Protein AF-F0GL49-F1 (afdb_monomer_lite)

Structure (mmCIF, N/CA/C/O backbone):
data_AF-F0GL49-F1
#
_entry.id   AF-F0GL49-F1
#
loop_
_atom_site.group_PDB
_atom_site.id
_atom_site.type_symbol
_atom_site.label_atom_id
_atom_site.label_alt_id
_atom_site.label_comp_id
_atom_site.label_asym_id
_atom_site.label_entity_id
_atom_site.label_seq_id
_atom_site.pdbx_PDB_ins_code
_atom_site.Cartn_x
_atom_site.Cartn_y
_atom_site.Cartn_z
_atom_site.occupancy
_atom_site.B_iso_or_equiv
_atom_site.auth_seq_id
_atom_site.auth_comp_id
_atom_site.auth_asym_id
_atom_site.auth_atom_id
_atom_site.pdbx_PDB_model_num
ATOM 1 N N . MET A 1 1 ? 7.630 8.289 -16.698 1.00 80.69 1 MET A N 1
ATOM 2 C CA . MET A 1 1 ? 6.523 9.088 -16.116 1.00 80.69 1 MET A CA 1
ATOM 3 C C . MET A 1 1 ? 5.480 8.216 -15.420 1.00 80.69 1 MET A C 1
ATOM 5 O O . MET A 1 1 ? 5.215 8.465 -14.253 1.00 80.69 1 MET A O 1
ATOM 9 N N . LEU A 1 2 ? 4.941 7.176 -16.074 1.00 87.12 2 LEU A N 1
ATOM 10 C CA . LEU A 1 2 ? 3.920 6.289 -15.486 1.00 87.12 2 LEU A CA 1
ATOM 11 C C . LEU A 1 2 ? 4.329 5.676 -14.140 1.00 87.12 2 LEU A C 1
ATOM 13 O O . LEU A 1 2 ? 3.555 5.740 -13.193 1.00 87.12 2 LEU A O 1
ATOM 17 N N . ALA A 1 3 ? 5.555 5.157 -14.028 1.00 90.38 3 ALA A N 1
ATOM 18 C CA . ALA A 1 3 ? 6.050 4.597 -12.770 1.00 90.38 3 ALA A CA 1
ATOM 19 C C . ALA A 1 3 ? 6.039 5.621 -11.620 1.00 90.38 3 ALA A C 1
ATOM 21 O O . ALA A 1 3 ? 5.634 5.294 -10.515 1.00 90.38 3 ALA A O 1
ATOM 22 N N . ALA A 1 4 ? 6.408 6.880 -11.884 1.00 94.50 4 ALA A N 1
ATOM 23 C CA . ALA A 1 4 ? 6.395 7.928 -10.864 1.00 94.50 4 ALA A CA 1
ATOM 24 C C . ALA A 1 4 ? 4.967 8.253 -10.396 1.00 94.50 4 ALA A C 1
ATOM 26 O O . ALA A 1 4 ? 4.728 8.383 -9.199 1.00 94.50 4 ALA A O 1
ATOM 27 N N . ILE A 1 5 ? 4.007 8.324 -11.324 1.00 95.69 5 ILE A N 1
ATOM 28 C CA . ILE A 1 5 ? 2.584 8.512 -10.997 1.00 95.69 5 ILE A CA 1
ATOM 29 C C . ILE A 1 5 ? 2.079 7.339 -10.148 1.00 95.69 5 ILE A C 1
ATOM 31 O O . ILE A 1 5 ? 1.444 7.550 -9.117 1.00 95.69 5 ILE A O 1
ATOM 35 N N . ALA A 1 6 ? 2.412 6.109 -10.543 1.00 95.38 6 ALA A N 1
ATOM 36 C CA . ALA A 1 6 ? 2.057 4.905 -9.803 1.00 95.38 6 ALA A CA 1
ATOM 37 C C . ALA A 1 6 ? 2.627 4.916 -8.373 1.00 95.38 6 ALA A C 1
ATOM 39 O O . ALA A 1 6 ? 1.925 4.563 -7.424 1.00 95.38 6 ALA A O 1
ATOM 40 N N . THR A 1 7 ? 3.854 5.411 -8.195 1.00 95.00 7 THR A N 1
ATOM 41 C CA . THR A 1 7 ? 4.456 5.601 -6.870 1.00 95.00 7 THR A CA 1
ATOM 42 C C . THR A 1 7 ? 3.675 6.603 -6.020 1.00 95.00 7 THR A C 1
ATOM 44 O O . THR A 1 7 ? 3.438 6.335 -4.845 1.00 95.00 7 THR A O 1
ATOM 47 N N . PHE A 1 8 ? 3.215 7.727 -6.578 1.00 97.12 8 PHE A N 1
ATOM 48 C CA . PHE A 1 8 ? 2.397 8.683 -5.818 1.00 97.12 8 PHE A CA 1
ATOM 49 C C . PHE A 1 8 ? 1.040 8.105 -5.405 1.00 97.12 8 PHE A C 1
ATOM 51 O O . PHE A 1 8 ? 0.607 8.331 -4.275 1.00 97.12 8 PHE A O 1
ATOM 58 N N . ILE A 1 9 ? 0.403 7.315 -6.274 1.00 97.50 9 ILE A N 1
ATOM 59 C CA . ILE A 1 9 ? -0.832 6.587 -5.939 1.00 97.50 9 ILE A CA 1
ATOM 60 C C . ILE A 1 9 ? -0.577 5.630 -4.767 1.00 97.50 9 ILE A C 1
ATOM 62 O O . ILE A 1 9 ? -1.347 5.613 -3.806 1.00 97.50 9 ILE A O 1
ATOM 66 N N . MET A 1 10 ? 0.536 4.894 -4.802 1.00 97.44 10 MET A N 1
ATOM 67 C CA . MET A 1 10 ? 0.930 3.993 -3.720 1.00 97.44 10 MET A CA 1
ATOM 68 C C . MET A 1 10 ? 1.159 4.749 -2.401 1.00 97.44 10 MET A C 1
ATOM 70 O O . MET A 1 10 ? 0.618 4.348 -1.375 1.00 97.44 10 MET A O 1
ATOM 74 N N . LEU A 1 11 ? 1.906 5.861 -2.417 1.00 98.00 11 LEU A N 1
ATOM 75 C CA . LEU A 1 11 ? 2.169 6.685 -1.227 1.00 98.00 11 LEU A CA 1
ATOM 76 C C . LEU A 1 11 ? 0.880 7.265 -0.625 1.00 98.00 11 LEU A C 1
ATOM 78 O O . LEU A 1 11 ? 0.696 7.225 0.592 1.00 98.00 11 LEU A O 1
ATOM 82 N N . GLY A 1 12 ? -0.034 7.748 -1.470 1.00 97.69 12 GLY A N 1
ATOM 83 C CA . GLY A 1 12 ? -1.365 8.179 -1.040 1.00 97.69 12 GLY A CA 1
ATOM 84 C C . GLY A 1 12 ? -2.163 7.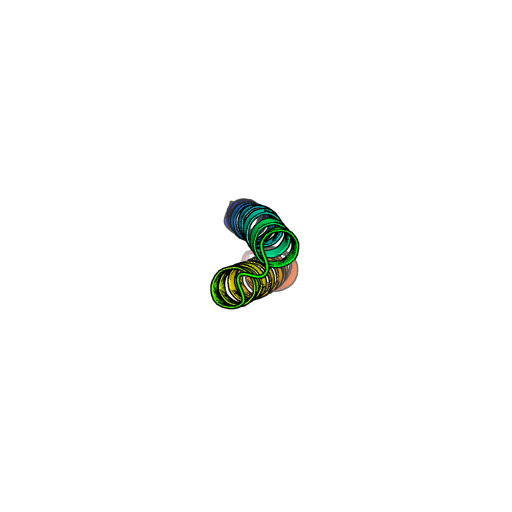033 -0.411 1.00 97.69 12 GLY A C 1
ATOM 85 O O . GLY A 1 12 ? -2.748 7.202 0.656 1.00 97.69 12 GLY A O 1
ATOM 86 N N . GLY A 1 13 ? -2.120 5.841 -1.014 1.00 97.69 13 GLY A N 1
ATOM 87 C CA . GLY A 1 13 ? -2.739 4.632 -0.469 1.00 97.69 13 GLY A CA 1
ATOM 88 C C . GLY A 1 13 ? -2.201 4.239 0.907 1.00 97.69 13 GLY A C 1
ATOM 89 O O . GLY A 1 13 ? -2.988 3.912 1.793 1.00 97.69 13 GLY A O 1
ATOM 90 N N . ILE A 1 14 ? -0.884 4.342 1.122 1.00 98.31 14 ILE A N 1
ATOM 91 C CA . ILE A 1 14 ? -0.252 4.123 2.435 1.00 98.31 14 ILE A CA 1
ATOM 92 C C . ILE A 1 14 ? -0.795 5.117 3.462 1.00 98.31 14 ILE A C 1
ATOM 94 O O . ILE A 1 14 ? -1.199 4.706 4.548 1.00 98.31 14 ILE A O 1
ATOM 98 N N . ALA A 1 15 ? -0.862 6.406 3.120 1.00 98.44 15 ALA A N 1
ATOM 99 C CA . ALA A 1 15 ? -1.386 7.426 4.025 1.00 98.44 15 ALA A CA 1
ATO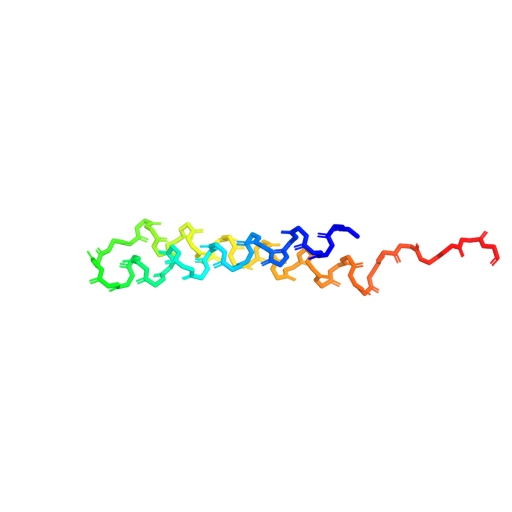M 100 C C . ALA A 1 15 ? -2.853 7.156 4.414 1.00 98.44 15 ALA A C 1
ATOM 102 O O . ALA A 1 15 ? -3.204 7.230 5.592 1.00 98.44 15 ALA A O 1
ATOM 103 N N . VAL A 1 16 ? -3.694 6.780 3.445 1.00 98.38 16 VAL A N 1
ATOM 104 C CA . VAL A 1 16 ? -5.111 6.445 3.673 1.00 98.38 16 VAL A CA 1
ATOM 105 C C . VAL A 1 16 ? -5.267 5.152 4.480 1.00 98.38 16 VAL A C 1
ATOM 107 O O . VAL A 1 16 ? -6.108 5.095 5.375 1.00 98.38 16 VAL A O 1
ATOM 110 N N . ALA A 1 17 ? -4.443 4.132 4.229 1.00 98.38 17 ALA A N 1
ATOM 111 C CA . ALA A 1 17 ? -4.469 2.886 4.992 1.00 98.38 17 ALA A CA 1
ATOM 112 C C . ALA A 1 17 ? -4.060 3.112 6.453 1.00 98.38 17 ALA A C 1
ATOM 114 O O . ALA A 1 17 ? -4.732 2.621 7.357 1.00 98.38 17 ALA A O 1
ATOM 115 N N . ILE A 1 18 ? -3.004 3.900 6.690 1.00 98.31 18 ILE A N 1
ATOM 116 C CA . ILE A 1 18 ? -2.586 4.298 8.041 1.00 98.31 18 ILE A CA 1
ATOM 117 C C . ILE A 1 18 ? -3.712 5.070 8.727 1.00 98.31 18 ILE A C 1
ATOM 119 O O . ILE A 1 18 ? -4.062 4.746 9.856 1.00 98.31 18 ILE A O 1
ATOM 123 N N . HIS A 1 19 ? -4.322 6.042 8.044 1.00 98.12 19 HIS A N 1
ATOM 124 C CA . HIS A 1 19 ? -5.477 6.761 8.578 1.00 98.12 19 HIS A CA 1
ATOM 125 C C . HIS A 1 19 ? -6.609 5.796 8.965 1.00 98.12 19 HIS A C 1
ATOM 127 O O . HIS A 1 19 ? -7.125 5.870 10.075 1.00 98.12 19 HIS A O 1
ATOM 133 N N . GLY A 1 20 ? -6.942 4.838 8.100 1.00 97.75 20 GLY A N 1
ATOM 134 C CA . GLY A 1 20 ? -7.959 3.837 8.401 1.00 97.75 20 GLY A CA 1
ATOM 135 C C . GLY A 1 20 ? -7.635 2.985 9.628 1.00 97.75 20 GLY A C 1
ATOM 136 O O . GLY A 1 20 ? -8.511 2.760 10.454 1.00 97.75 20 GLY A O 1
ATOM 137 N N . LEU A 1 21 ? -6.378 2.568 9.788 1.00 98.06 21 LEU A N 1
ATOM 138 C CA . LEU A 1 21 ? -5.936 1.798 10.955 1.00 98.06 21 LEU A CA 1
ATOM 139 C C . LEU A 1 21 ? -5.956 2.630 12.246 1.00 98.06 21 LEU A C 1
ATOM 141 O O . LEU A 1 21 ? -6.281 2.099 13.302 1.00 98.06 21 LEU A O 1
ATOM 145 N N . LEU A 1 22 ? -5.626 3.923 12.172 1.00 98.38 22 LEU A N 1
ATOM 146 C CA . LEU A 1 22 ? -5.600 4.816 13.337 1.00 98.38 22 LEU A CA 1
ATOM 147 C C . LEU A 1 22 ? -6.997 5.153 13.869 1.00 98.38 22 LEU A C 1
ATOM 149 O O . LEU A 1 22 ? -7.144 5.389 15.066 1.00 98.38 22 LEU A O 1
ATOM 153 N N . PHE A 1 23 ? -8.000 5.195 12.993 1.00 98.19 23 PHE A N 1
ATOM 154 C CA . PHE A 1 23 ? -9.369 5.590 13.340 1.00 98.19 23 PHE A CA 1
ATOM 155 C C . PHE A 1 23 ? -10.381 4.434 13.260 1.00 98.19 23 PHE A C 1
ATOM 157 O O . PHE A 1 23 ? -11.582 4.683 13.302 1.00 98.19 23 PHE A O 1
ATOM 164 N N . ASP A 1 24 ? -9.905 3.190 13.141 1.00 97.62 24 ASP A N 1
ATOM 165 C CA . ASP A 1 24 ? -10.725 1.975 12.987 1.00 97.62 24 ASP A CA 1
ATOM 166 C C . ASP A 1 24 ? -11.754 2.067 11.837 1.00 97.62 24 ASP A C 1
ATOM 168 O O . ASP A 1 24 ? -12.901 1.624 11.911 1.00 97.62 24 ASP A O 1
ATOM 172 N N . LEU A 1 25 ? -11.339 2.683 10.727 1.00 98.25 25 LEU A N 1
ATOM 173 C CA . LEU A 1 25 ? -12.158 2.884 9.533 1.00 98.25 25 LEU A CA 1
ATOM 174 C C . LEU A 1 25 ? -11.824 1.816 8.492 1.00 98.25 25 LEU A C 1
ATOM 176 O O . LEU A 1 25 ? -10.975 2.014 7.617 1.00 98.25 25 LEU A O 1
ATOM 180 N N . THR A 1 26 ? -12.528 0.686 8.561 1.00 97.88 26 THR A N 1
ATOM 181 C CA . THR A 1 26 ? -12.298 -0.469 7.671 1.00 97.88 26 THR A CA 1
ATOM 182 C C . THR A 1 26 ? -12.349 -0.091 6.185 1.00 97.88 26 THR A C 1
ATOM 184 O O . THR A 1 26 ? -11.524 -0.561 5.401 1.00 97.88 26 THR A O 1
ATOM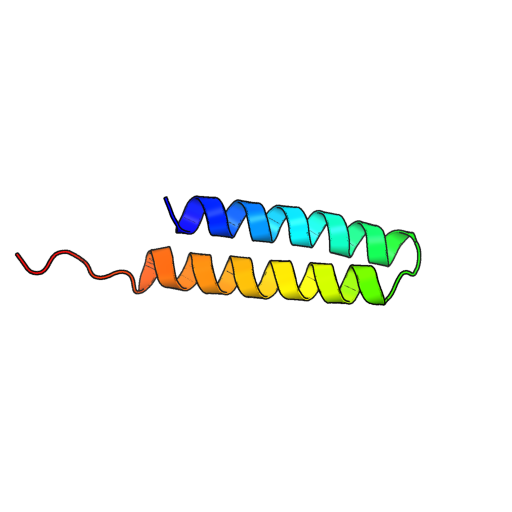 187 N N . ASP A 1 27 ? -13.260 0.797 5.781 1.00 98.06 27 ASP A N 1
ATOM 188 C CA . ASP A 1 27 ? -13.348 1.238 4.385 1.00 98.06 27 ASP A CA 1
ATOM 189 C C . ASP A 1 27 ? -12.103 2.015 3.948 1.00 98.06 27 ASP A C 1
ATOM 191 O O . ASP A 1 27 ? -11.558 1.743 2.878 1.00 98.06 27 ASP A O 1
ATOM 195 N N . ALA A 1 28 ? -11.585 2.915 4.790 1.00 97.75 28 ALA A N 1
ATOM 196 C CA . ALA A 1 28 ? -10.345 3.636 4.507 1.00 97.75 28 ALA A CA 1
ATOM 197 C C . ALA A 1 28 ? -9.152 2.672 4.397 1.00 97.75 28 ALA A C 1
ATOM 199 O O . ALA A 1 28 ? -8.360 2.788 3.463 1.00 97.75 28 ALA A O 1
ATOM 200 N N . VAL A 1 29 ? -9.064 1.656 5.265 1.00 98.44 29 VAL A N 1
ATOM 201 C CA . VAL A 1 29 ? -8.032 0.607 5.154 1.00 98.44 29 VAL A CA 1
ATOM 202 C C . VAL A 1 29 ? -8.130 -0.125 3.815 1.00 98.44 29 VAL A C 1
ATOM 204 O O . VAL A 1 29 ? -7.116 -0.303 3.139 1.00 98.44 29 VAL A O 1
ATOM 207 N N . ARG A 1 30 ? -9.337 -0.517 3.394 1.00 98.50 30 ARG A N 1
ATOM 208 C CA . ARG A 1 30 ? -9.554 -1.245 2.131 1.00 98.50 30 ARG A CA 1
ATOM 209 C C . ARG A 1 30 ? -9.231 -0.391 0.908 1.00 98.50 30 ARG A C 1
ATOM 211 O O . ARG A 1 30 ? -8.545 -0.876 0.008 1.00 98.50 30 ARG A O 1
ATOM 218 N N . TYR A 1 31 ? -9.671 0.867 0.879 1.00 98.12 31 TYR A N 1
ATOM 219 C CA . TYR A 1 31 ? -9.333 1.800 -0.200 1.00 98.12 31 TYR A CA 1
ATOM 220 C C . TYR A 1 31 ? -7.830 2.090 -0.250 1.00 98.12 31 TYR A C 1
ATOM 222 O O . TYR A 1 31 ? -7.241 2.066 -1.331 1.00 98.12 31 TYR A O 1
ATOM 230 N N . GLY A 1 32 ? -7.189 2.290 0.905 1.00 97.81 32 GLY A N 1
ATOM 231 C CA . GLY A 1 32 ? -5.743 2.468 0.997 1.00 97.81 32 GLY A CA 1
ATOM 232 C C . GLY A 1 32 ? -4.976 1.244 0.490 1.00 97.81 32 GLY A C 1
ATOM 233 O O . GLY A 1 32 ? -4.105 1.376 -0.367 1.00 97.81 32 GLY A O 1
ATOM 234 N N . ALA A 1 33 ? -5.356 0.040 0.924 1.00 98.31 33 ALA A N 1
ATOM 235 C CA . ALA A 1 33 ? -4.760 -1.213 0.459 1.00 98.31 33 ALA A CA 1
ATOM 236 C C . ALA A 1 33 ? -4.929 -1.424 -1.056 1.00 98.31 33 ALA A C 1
ATOM 238 O O . ALA A 1 33 ? -3.982 -1.830 -1.732 1.00 98.31 33 ALA A O 1
ATOM 239 N N . ALA A 1 34 ? -6.101 -1.099 -1.612 1.00 98.50 34 ALA A N 1
ATOM 240 C CA . ALA A 1 34 ? -6.335 -1.159 -3.053 1.00 98.50 34 ALA A CA 1
ATOM 241 C C . ALA A 1 34 ? -5.451 -0.159 -3.822 1.00 98.50 34 ALA A C 1
ATOM 243 O O . ALA A 1 34 ? -4.853 -0.515 -4.840 1.00 98.50 34 ALA A O 1
ATOM 244 N N . ALA A 1 35 ? -5.306 1.071 -3.324 1.00 98.12 35 ALA A N 1
ATOM 245 C CA . ALA A 1 35 ? -4.415 2.074 -3.908 1.00 98.12 35 ALA A CA 1
ATOM 246 C C . ALA A 1 35 ? -2.934 1.649 -3.846 1.00 98.12 35 ALA A C 1
ATOM 248 O O . ALA A 1 35 ? -2.196 1.833 -4.813 1.00 98.12 35 ALA A O 1
ATOM 249 N N . ILE A 1 36 ? -2.506 1.005 -2.755 1.00 98.44 36 ILE A N 1
ATOM 250 C CA . ILE A 1 36 ? -1.156 0.433 -2.639 1.00 98.44 36 ILE A CA 1
ATOM 251 C C . ILE A 1 36 ? -0.944 -0.654 -3.687 1.00 98.44 36 ILE A C 1
ATOM 253 O O . ILE A 1 36 ? 0.027 -0.590 -4.436 1.00 98.44 36 ILE A O 1
ATOM 257 N N . ALA A 1 37 ? -1.848 -1.634 -3.758 1.00 98.25 37 ALA A N 1
ATOM 258 C CA . ALA A 1 37 ? -1.722 -2.753 -4.685 1.00 98.25 37 ALA A CA 1
ATOM 259 C C . ALA A 1 37 ? -1.692 -2.267 -6.140 1.00 98.25 37 ALA A C 1
ATOM 261 O O . ALA A 1 37 ? -0.793 -2.624 -6.896 1.00 98.25 37 ALA A O 1
ATOM 262 N N . THR A 1 38 ? -2.620 -1.385 -6.516 1.00 97.81 38 THR A N 1
ATOM 263 C CA . THR A 1 38 ? -2.669 -0.811 -7.870 1.00 97.81 38 THR A CA 1
ATOM 264 C C . THR A 1 38 ? -1.414 -0.004 -8.201 1.00 97.81 38 THR A C 1
ATOM 266 O O . THR A 1 38 ? -0.841 -0.194 -9.276 1.00 97.81 38 THR A O 1
ATOM 269 N N . GLY A 1 39 ? -0.941 0.843 -7.283 1.00 96.94 39 GLY A N 1
ATOM 270 C CA . GLY A 1 39 ? 0.288 1.617 -7.456 1.00 96.94 39 GLY A CA 1
ATOM 271 C C . GLY A 1 39 ? 1.529 0.730 -7.585 1.00 96.94 39 GLY A C 1
ATOM 272 O O . GLY A 1 39 ? 2.297 0.884 -8.533 1.00 96.94 39 GLY A O 1
ATOM 273 N N . ALA A 1 40 ? 1.692 -0.255 -6.700 1.00 96.62 40 ALA A N 1
ATOM 274 C CA . ALA A 1 40 ? 2.823 -1.178 -6.715 1.00 96.62 40 ALA A CA 1
ATOM 275 C C . ALA A 1 40 ? 2.853 -2.028 -7.994 1.00 96.62 40 ALA A C 1
ATOM 277 O O . ALA A 1 40 ? 3.885 -2.105 -8.662 1.00 96.62 40 ALA A O 1
ATOM 278 N N . THR A 1 41 ? 1.718 -2.617 -8.382 1.00 96.25 41 THR A N 1
ATOM 279 C CA . THR A 1 41 ? 1.612 -3.418 -9.609 1.00 96.25 41 THR A CA 1
ATOM 280 C C . THR A 1 41 ? 1.879 -2.569 -10.849 1.00 96.25 41 THR A C 1
ATOM 282 O O . THR A 1 41 ? 2.645 -2.978 -11.718 1.00 96.25 41 THR A O 1
ATOM 285 N N . THR A 1 42 ? 1.314 -1.361 -10.921 1.00 94.31 42 THR A N 1
ATOM 286 C CA . THR A 1 42 ? 1.525 -0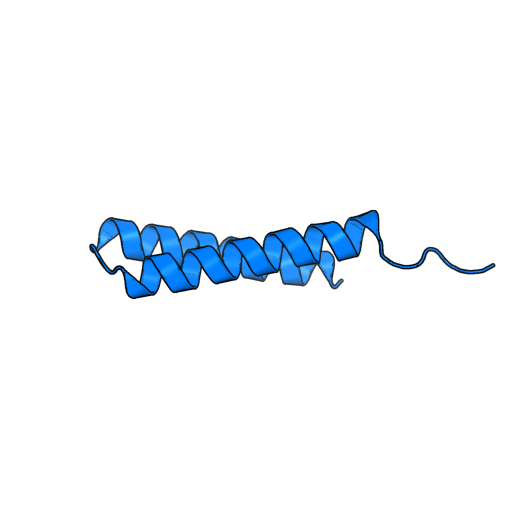.465 -12.069 1.00 94.31 42 THR A CA 1
ATOM 287 C C . THR A 1 42 ? 2.978 -0.006 -12.157 1.00 94.31 42 THR A C 1
ATOM 289 O O . THR A 1 42 ? 3.541 0.010 -13.249 1.00 94.31 42 THR A O 1
ATOM 292 N N . ALA A 1 43 ? 3.614 0.319 -11.027 1.00 93.19 43 ALA A N 1
ATOM 293 C CA . ALA A 1 43 ? 5.033 0.658 -10.992 1.00 93.19 43 ALA A CA 1
ATOM 294 C C . ALA A 1 43 ? 5.895 -0.529 -11.441 1.00 93.19 43 ALA A C 1
ATOM 296 O O . ALA A 1 43 ? 6.768 -0.354 -12.286 1.00 93.19 43 ALA A O 1
ATOM 297 N N . ALA A 1 44 ? 5.613 -1.741 -10.951 1.00 93.56 44 ALA A N 1
ATOM 298 C CA . ALA A 1 44 ? 6.328 -2.946 -11.357 1.00 93.56 44 ALA A CA 1
ATOM 299 C C . ALA A 1 44 ? 6.212 -3.200 -12.868 1.00 93.56 44 ALA A C 1
ATOM 301 O O . ALA A 1 44 ? 7.222 -3.472 -13.512 1.00 93.56 44 ALA A O 1
ATOM 302 N N . ILE A 1 45 ? 5.022 -3.050 -13.454 1.00 93.12 45 ILE A N 1
ATOM 303 C CA . ILE A 1 45 ? 4.814 -3.190 -14.904 1.00 93.12 45 ILE A CA 1
ATOM 304 C C . ILE A 1 45 ? 5.550 -2.083 -15.664 1.00 93.12 45 ILE A C 1
ATOM 306 O O . ILE A 1 45 ? 6.282 -2.367 -16.607 1.00 93.12 45 ILE A O 1
ATOM 310 N N . ALA A 1 46 ? 5.403 -0.825 -15.245 1.00 90.38 46 ALA A N 1
ATOM 311 C CA . ALA A 1 46 ? 6.015 0.314 -15.923 1.00 90.38 46 ALA A CA 1
ATOM 312 C C . ALA A 1 46 ? 7.551 0.298 -15.864 1.00 90.38 46 ALA A C 1
ATOM 314 O O . ALA A 1 46 ? 8.191 0.863 -16.746 1.00 90.38 46 ALA A O 1
ATOM 315 N N . LEU A 1 47 ? 8.135 -0.321 -14.835 1.00 86.88 47 LEU A N 1
ATOM 316 C CA . LEU A 1 47 ? 9.584 -0.452 -14.688 1.00 86.88 47 LEU A CA 1
ATOM 317 C C . LEU A 1 47 ? 10.149 -1.718 -1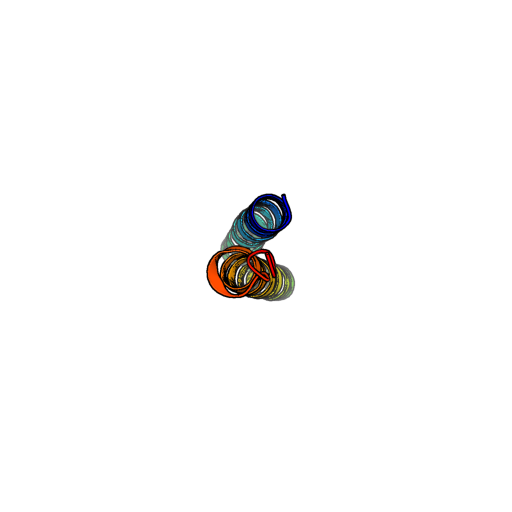5.343 1.00 86.88 47 LEU A C 1
ATOM 319 O O . LEU A 1 47 ? 11.286 -1.675 -15.797 1.00 86.88 47 LEU A O 1
ATOM 323 N N . ASN A 1 48 ? 9.395 -2.825 -15.386 1.00 85.38 48 ASN A N 1
ATOM 324 C CA . ASN A 1 48 ? 9.927 -4.125 -15.827 1.00 85.38 48 ASN A CA 1
ATOM 325 C C . ASN A 1 48 ? 9.382 -4.625 -17.172 1.00 85.38 48 ASN A C 1
ATOM 327 O O . ASN A 1 48 ? 10.027 -5.449 -17.808 1.00 85.38 48 ASN A O 1
ATOM 331 N N . VAL A 1 49 ? 8.186 -4.199 -17.587 1.00 75.31 49 VAL A N 1
ATOM 332 C CA . VAL A 1 49 ? 7.452 -4.783 -18.732 1.00 75.31 49 VAL A CA 1
ATOM 333 C C . VAL A 1 49 ? 7.167 -3.748 -19.825 1.00 75.31 49 VAL A C 1
ATOM 335 O O . VAL A 1 49 ? 6.696 -4.100 -20.904 1.00 75.31 49 VAL A O 1
ATOM 338 N N . TRP A 1 50 ? 7.448 -2.465 -19.581 1.00 66.94 50 TRP A N 1
ATOM 339 C CA . TRP A 1 50 ? 7.268 -1.429 -20.596 1.00 66.94 50 TRP A CA 1
ATOM 340 C C . TRP A 1 50 ? 8.103 -1.760 -21.840 1.00 66.94 50 TRP A C 1
ATOM 342 O O . TRP A 1 50 ? 9.277 -2.098 -21.676 1.00 66.94 50 TRP A O 1
ATOM 352 N N . PRO A 1 51 ? 7.535 -1.688 -23.061 1.00 68.81 51 PRO A N 1
ATOM 353 C CA . PRO A 1 51 ? 8.260 -2.056 -24.266 1.00 68.81 51 PRO A CA 1
ATOM 354 C C . PRO A 1 51 ? 9.505 -1.180 -24.386 1.00 68.81 51 PRO A C 1
ATOM 356 O O . PRO A 1 51 ? 9.417 0.039 -24.550 1.00 68.81 51 PRO A O 1
ATOM 359 N N . THR A 1 52 ? 10.667 -1.811 -24.258 1.00 65.88 52 THR A N 1
ATOM 360 C CA . THR A 1 52 ? 11.926 -1.261 -24.735 1.00 65.88 52 THR A CA 1
ATOM 361 C C . THR A 1 52 ? 11.835 -1.203 -26.254 1.00 65.88 52 THR A C 1
ATOM 363 O O . THR A 1 52 ? 11.368 -2.145 -26.889 1.00 65.88 52 THR A O 1
ATOM 366 N N . ASP A 1 53 ? 12.194 -0.045 -26.790 1.00 64.50 53 ASP A N 1
ATOM 367 C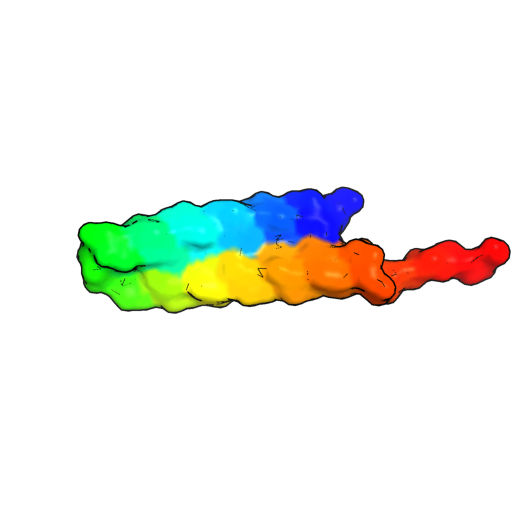 CA . ASP A 1 53 ? 12.128 0.349 -28.196 1.00 64.50 53 ASP A CA 1
ATOM 368 C C . ASP A 1 53 ? 12.405 -0.811 -29.187 1.00 64.50 53 ASP A C 1
ATOM 370 O O . ASP A 1 53 ? 13.424 -1.490 -29.036 1.00 64.50 53 ASP A O 1
ATOM 374 N N . PRO A 1 54 ? 11.535 -1.082 -30.185 1.00 61.69 54 PRO A N 1
ATOM 375 C CA . PRO A 1 54 ? 11.830 -2.015 -31.267 1.00 61.69 54 PRO A CA 1
ATOM 376 C C . PRO A 1 54 ? 12.707 -1.336 -32.333 1.00 61.69 54 PRO A C 1
ATOM 378 O O . PRO A 1 54 ? 12.284 -1.195 -33.482 1.00 61.69 54 PRO A O 1
ATOM 381 N N . HIS A 1 55 ? 13.921 -0.927 -31.963 1.00 52.78 55 HIS A N 1
ATOM 382 C CA . HIS A 1 55 ? 14.946 -0.427 -32.884 1.00 52.78 55 HIS A CA 1
ATOM 383 C C . HIS A 1 55 ? 16.334 -0.947 -32.507 1.00 52.78 55 HIS A C 1
ATOM 385 O O . HIS A 1 55 ? 16.748 -0.771 -31.340 1.00 52.78 55 HIS A O 1
#

pLDDT: mean 92.02, std 11.14, range [52.78, 98.5]

Foldseek 3Di:
DQLVVLVVLLVVLVVQLVVCVVVVNVVSVVSSVVSNVSSVVRNCCVVPVPDDDPD

Sequence (55 aa):
MLAAIATFIMLGGIAVAIHGLLFDLTDAVRYGAAAIATGATTAAIALNVWPTDPH

Secondary structure (DSSP, 8-state):
-HHHHHHHHHHHHHHHHHHHHHTT-HHHHHHHHHHHHHHHHHHHHHHHTS-----

Radius of gyration: 13.88 Å; chains: 1; bounding box: 28×14×46 Å